Protein AF-Q9LTQ1-F1 (afdb_monomer_lite)

Structure (mmCIF, N/CA/C/O backbone):
data_AF-Q9LTQ1-F1
#
_entry.id   AF-Q9LTQ1-F1
#
loop_
_atom_site.group_PDB
_atom_site.id
_atom_site.type_symbol
_atom_site.label_atom_id
_atom_site.label_alt_id
_atom_site.label_comp_id
_atom_site.label_asym_id
_atom_site.label_entity_id
_atom_site.label_seq_id
_atom_site.pdbx_PDB_ins_code
_atom_site.Cartn_x
_atom_site.Cartn_y
_atom_site.Cartn_z
_atom_site.occupancy
_atom_site.B_iso_or_equiv
_atom_site.auth_seq_id
_atom_site.auth_comp_id
_atom_site.auth_asym_id
_atom_site.auth_atom_id
_atom_site.pdbx_PDB_model_num
ATOM 1 N N . MET A 1 1 ? -7.278 4.239 -3.719 1.00 87.12 1 MET A N 1
ATOM 2 C CA . MET A 1 1 ? -6.966 2.967 -3.038 1.00 87.12 1 MET A CA 1
ATOM 3 C C . MET A 1 1 ? -7.942 2.802 -1.898 1.00 87.12 1 MET A C 1
ATOM 5 O O . MET A 1 1 ? -8.143 3.757 -1.157 1.00 87.12 1 MET A O 1
ATOM 9 N N . GLU A 1 2 ? -8.524 1.614 -1.763 1.00 90.00 2 GLU A N 1
ATOM 10 C CA . GLU A 1 2 ? -9.432 1.292 -0.665 1.00 90.00 2 GLU A CA 1
ATOM 11 C C . GLU A 1 2 ? -8.998 -0.003 0.017 1.00 90.00 2 GLU A C 1
ATOM 13 O O . GLU A 1 2 ? -8.712 -0.992 -0.659 1.00 90.00 2 GLU A O 1
ATOM 18 N N . ILE A 1 3 ? -8.943 0.005 1.348 1.00 89.81 3 ILE A N 1
ATOM 19 C CA . ILE A 1 3 ? -8.684 -1.181 2.169 1.00 89.81 3 ILE A CA 1
ATOM 20 C C . ILE A 1 3 ? -9.888 -1.409 3.069 1.00 89.81 3 ILE A C 1
ATOM 22 O O . ILE A 1 3 ? -10.305 -0.522 3.819 1.00 89.81 3 ILE A O 1
ATOM 26 N N . TRP A 1 4 ? -10.412 -2.627 3.019 1.00 90.56 4 TRP A N 1
ATOM 27 C CA . TRP A 1 4 ? -11.550 -3.074 3.807 1.00 90.56 4 TRP A CA 1
ATOM 28 C C . TRP A 1 4 ? -11.073 -4.097 4.829 1.00 90.56 4 TRP A C 1
ATOM 30 O O . TRP A 1 4 ? -10.331 -5.018 4.492 1.00 90.56 4 TRP A O 1
ATOM 40 N N . VAL A 1 5 ? -11.501 -3.934 6.078 1.00 88.00 5 VAL A N 1
ATOM 41 C CA . VAL A 1 5 ? -11.176 -4.851 7.174 1.00 88.00 5 VAL A CA 1
ATOM 42 C C . VAL A 1 5 ? -12.485 -5.324 7.783 1.00 88.00 5 VAL A C 1
ATOM 44 O O . VAL A 1 5 ? -13.372 -4.520 8.068 1.00 88.00 5 VAL A O 1
ATOM 47 N N . THR A 1 6 ? -12.620 -6.634 7.979 1.00 84.19 6 THR A N 1
ATOM 48 C CA . THR A 1 6 ? -13.752 -7.218 8.698 1.00 84.19 6 THR A CA 1
ATOM 49 C C . THR A 1 6 ? -13.253 -8.174 9.767 1.00 84.19 6 THR A C 1
ATOM 51 O O . THR A 1 6 ? -12.356 -8.978 9.531 1.00 84.19 6 THR A O 1
ATOM 54 N N . THR A 1 7 ? -13.852 -8.083 10.950 1.00 79.88 7 THR A N 1
ATOM 55 C CA . THR A 1 7 ? -13.653 -9.031 12.053 1.00 79.88 7 THR A CA 1
ATOM 56 C C . THR A 1 7 ? -14.773 -10.068 12.128 1.00 79.88 7 THR A C 1
ATOM 58 O O . THR A 1 7 ? -14.702 -10.993 12.931 1.0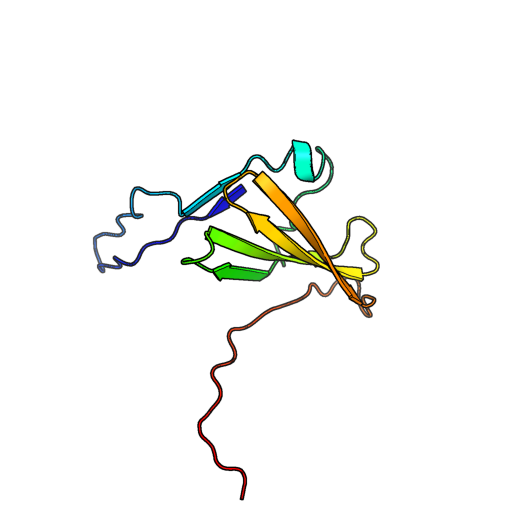0 79.88 7 THR A O 1
ATOM 61 N N . LYS A 1 8 ? -15.819 -9.924 11.303 1.00 75.62 8 LYS A N 1
ATOM 62 C CA . LYS A 1 8 ? -16.978 -10.818 11.272 1.00 75.62 8 LYS A CA 1
ATOM 63 C C . LYS A 1 8 ? -16.880 -11.737 10.066 1.00 75.62 8 LYS A C 1
ATOM 65 O O . LYS A 1 8 ? -17.084 -11.301 8.933 1.00 75.62 8 LYS A O 1
ATOM 70 N N . ILE A 1 9 ? -16.570 -13.000 10.334 1.00 73.00 9 ILE A N 1
ATOM 71 C CA . ILE A 1 9 ? -16.540 -14.073 9.343 1.00 73.00 9 ILE A CA 1
ATOM 72 C C . ILE A 1 9 ? -17.492 -15.155 9.849 1.00 73.00 9 ILE A C 1
ATOM 74 O O . ILE A 1 9 ? -17.108 -16.010 10.638 1.00 73.00 9 ILE A O 1
ATOM 78 N N . GLU A 1 10 ? -18.753 -15.081 9.434 1.00 74.12 10 GLU A N 1
ATOM 79 C CA . GLU A 1 10 ? -19.729 -16.147 9.671 1.00 74.12 10 GLU A CA 1
ATOM 80 C C . GLU A 1 10 ? -19.826 -17.025 8.412 1.00 74.12 10 GLU A C 1
ATOM 82 O O . GLU A 1 10 ? -19.822 -16.472 7.306 1.00 74.12 10 GLU A O 1
ATOM 87 N N . PRO A 1 11 ? -19.983 -18.361 8.530 1.00 74.19 11 PRO A N 1
ATOM 88 C CA . PRO A 1 11 ? -20.002 -19.281 7.384 1.00 74.19 11 PRO A CA 1
ATOM 89 C C . PRO A 1 11 ? -21.016 -18.907 6.293 1.00 74.19 11 PRO A C 1
ATOM 91 O O . PRO A 1 11 ? -20.765 -19.121 5.111 1.00 74.19 11 PRO A O 1
ATOM 94 N N . ASN A 1 12 ? -22.145 -18.318 6.701 1.00 75.69 12 ASN A N 1
ATOM 95 C CA . ASN A 1 12 ? -23.261 -17.948 5.828 1.00 75.69 12 ASN A CA 1
ATOM 96 C C . ASN A 1 12 ? -23.487 -16.428 5.751 1.00 75.69 12 ASN A C 1
ATOM 98 O O . ASN A 1 12 ? -24.466 -15.985 5.153 1.00 75.69 12 ASN A O 1
ATOM 102 N N . MET A 1 13 ? -22.629 -15.619 6.382 1.00 65.56 13 MET A N 1
ATOM 103 C CA . MET A 1 13 ? -22.801 -14.167 6.436 1.00 65.56 13 MET A CA 1
ATOM 104 C C . MET A 1 13 ? -21.443 -13.461 6.410 1.00 65.56 13 MET A C 1
ATOM 106 O O . MET A 1 13 ? -20.893 -13.052 7.429 1.00 65.56 13 MET A O 1
ATOM 110 N N . LEU A 1 14 ? -20.919 -13.270 5.199 1.00 63.12 14 LEU A N 1
ATOM 111 C CA . LEU A 1 14 ? -19.854 -12.305 4.941 1.00 63.12 14 LEU A CA 1
ATOM 112 C C . LEU A 1 14 ? -20.469 -10.904 4.877 1.00 63.12 14 LEU A C 1
ATOM 114 O O . LEU A 1 14 ? -20.715 -10.360 3.802 1.00 63.12 14 LEU A O 1
ATOM 118 N N . SER A 1 15 ? -20.742 -10.303 6.034 1.00 64.69 15 SER A N 1
ATOM 119 C CA . SER A 1 15 ? -20.918 -8.855 6.078 1.00 64.69 15 SER A CA 1
ATOM 120 C C . SER A 1 15 ? -19.523 -8.242 6.045 1.00 64.69 15 SER A C 1
ATOM 122 O O . SER A 1 15 ? -18.844 -8.215 7.075 1.00 64.69 15 SER A O 1
ATOM 124 N N . TRP A 1 16 ? -19.074 -7.759 4.883 1.00 65.06 16 TRP A N 1
ATOM 125 C CA . TRP A 1 16 ? -18.011 -6.757 4.878 1.00 65.06 16 TRP A CA 1
ATOM 126 C C . TRP A 1 16 ? -18.454 -5.682 5.865 1.00 65.06 16 TRP A C 1
ATOM 128 O O . TRP A 1 16 ? -19.552 -5.138 5.723 1.00 65.06 16 TRP A O 1
ATOM 138 N N . GLY A 1 17 ? -17.671 -5.456 6.926 1.00 60.66 17 GLY A N 1
ATOM 139 C CA . GLY A 1 17 ? -17.933 -4.337 7.818 1.00 60.66 17 GLY A CA 1
ATOM 140 C C . GLY A 1 17 ? -18.124 -3.120 6.925 1.00 60.66 17 GLY A C 1
ATOM 141 O O . GLY A 1 17 ? -17.277 -2.850 6.079 1.00 60.66 17 GLY A O 1
ATOM 142 N N . SER A 1 18 ? -19.252 -2.423 7.044 1.00 64.81 18 SER A N 1
ATOM 143 C CA . SER A 1 18 ? -19.633 -1.325 6.142 1.00 64.81 18 SER A CA 1
ATOM 144 C C . SER A 1 18 ? -18.681 -0.120 6.206 1.00 64.81 18 SER A C 1
ATOM 146 O O . SER A 1 18 ? -18.998 0.959 5.715 1.00 64.81 18 SER A O 1
ATOM 148 N N . LYS A 1 19 ? -17.544 -0.272 6.884 1.00 74.00 19 LYS A N 1
ATOM 149 C CA . LYS A 1 19 ? -16.570 0.749 7.192 1.00 74.00 19 LYS A CA 1
ATOM 150 C C . LYS A 1 19 ? -15.269 0.402 6.483 1.00 74.00 19 LYS A C 1
ATOM 152 O O . LYS A 1 19 ? -14.533 -0.487 6.905 1.00 74.00 19 LYS A O 1
ATOM 157 N N . VAL A 1 20 ? -14.992 1.151 5.425 1.00 83.50 20 VAL A N 1
ATOM 158 C CA . VAL A 1 20 ? -13.670 1.202 4.804 1.00 83.50 20 VAL A CA 1
ATOM 159 C C . VAL A 1 20 ? -12.659 1.616 5.873 1.00 83.50 20 VAL A C 1
ATOM 161 O O . VAL A 1 20 ? -12.878 2.601 6.583 1.00 83.50 20 VAL A O 1
ATOM 164 N N . PHE A 1 21 ? -11.574 0.856 6.017 1.00 88.44 21 PHE A N 1
ATOM 165 C CA . PHE A 1 21 ? -10.494 1.205 6.940 1.00 88.44 21 PHE A CA 1
ATOM 166 C C . PHE A 1 21 ? -9.720 2.414 6.413 1.00 88.44 21 PHE A C 1
ATOM 168 O O . PHE A 1 21 ? -9.502 3.383 7.137 1.00 88.44 21 PHE A O 1
ATOM 175 N N . LEU A 1 22 ? -9.347 2.357 5.134 1.00 91.56 22 LEU A N 1
ATOM 176 C CA . LEU A 1 22 ? -8.563 3.378 4.457 1.00 91.56 22 LEU A CA 1
ATOM 177 C C . LEU A 1 22 ? -9.162 3.632 3.075 1.00 91.56 22 LEU A C 1
ATOM 179 O O . LEU A 1 22 ? -9.264 2.698 2.285 1.00 91.56 22 LEU A O 1
ATOM 183 N N . SER A 1 23 ? -9.535 4.876 2.784 1.00 92.75 23 SER A N 1
ATOM 184 C CA . SER A 1 23 ? -9.896 5.328 1.437 1.00 92.75 23 SER A CA 1
ATOM 185 C C . SER A 1 23 ? -9.068 6.565 1.127 1.00 92.75 23 SER A C 1
ATOM 187 O O . SER A 1 23 ? -9.182 7.573 1.819 1.00 92.75 23 SER A O 1
ATOM 189 N N . VAL A 1 24 ? -8.178 6.449 0.144 1.00 90.94 24 VAL A N 1
ATOM 190 C CA . VAL A 1 24 ? -7.235 7.507 -0.236 1.00 90.94 24 VAL A CA 1
ATOM 191 C C . VAL A 1 24 ? -7.218 7.629 -1.750 1.00 90.94 24 VAL A C 1
ATOM 193 O O . VAL A 1 24 ? -7.044 6.628 -2.456 1.00 90.94 24 VAL A O 1
ATOM 196 N N . ASP A 1 25 ? -7.371 8.847 -2.264 1.00 89.81 25 ASP A N 1
ATOM 197 C CA . ASP A 1 25 ? -7.133 9.115 -3.679 1.00 89.81 25 ASP A CA 1
ATOM 198 C C . ASP A 1 25 ? -5.627 9.055 -3.962 1.00 89.81 25 ASP A C 1
ATOM 200 O O . ASP A 1 25 ? -4.845 9.878 -3.492 1.00 89.81 25 ASP A O 1
ATOM 204 N N . MET A 1 26 ? -5.212 8.041 -4.721 1.00 87.12 26 MET A N 1
ATOM 205 C CA . MET A 1 26 ? -3.800 7.828 -5.054 1.00 87.12 26 MET A CA 1
ATOM 206 C C . MET A 1 26 ? -3.350 8.674 -6.243 1.00 87.12 26 MET A C 1
ATOM 208 O O . MET A 1 26 ? -2.146 8.845 -6.439 1.00 87.12 26 MET A O 1
ATOM 212 N N . THR A 1 27 ? -4.289 9.210 -7.022 1.00 86.38 27 THR A N 1
ATOM 213 C CA . THR A 1 27 ? -4.017 10.000 -8.226 1.00 86.38 27 THR A CA 1
ATOM 214 C C . THR A 1 27 ? -3.072 11.176 -7.949 1.00 86.38 27 THR A C 1
ATOM 216 O O . THR A 1 27 ? -2.035 11.253 -8.611 1.00 86.38 27 THR A O 1
ATOM 219 N N . PRO A 1 28 ? -3.314 12.047 -6.943 1.00 84.44 28 PRO A N 1
ATOM 220 C CA . PRO A 1 28 ? -2.389 13.139 -6.629 1.00 84.44 28 PRO A CA 1
ATOM 221 C C . PRO A 1 28 ? -1.050 12.658 -6.051 1.00 84.44 28 PRO A C 1
ATOM 223 O O . PRO A 1 28 ? -0.042 13.342 -6.196 1.00 84.44 28 PRO A O 1
ATOM 226 N N . LEU A 1 29 ? -1.023 11.489 -5.405 1.00 81.38 29 LEU A N 1
ATOM 227 C CA . LEU A 1 29 ? 0.159 10.981 -4.699 1.00 81.38 29 LEU A CA 1
ATOM 228 C C . LEU A 1 29 ? 1.150 10.303 -5.638 1.00 81.38 29 LEU A C 1
ATOM 230 O O . LEU A 1 29 ? 2.362 10.367 -5.449 1.00 81.38 29 LEU A O 1
ATOM 234 N N . THR A 1 30 ? 0.628 9.631 -6.656 1.00 80.25 30 THR A N 1
ATOM 235 C CA . THR A 1 30 ? 1.420 8.759 -7.522 1.00 80.25 30 THR A CA 1
ATOM 236 C C . THR A 1 30 ? 1.411 9.183 -8.984 1.00 80.25 30 THR A C 1
ATOM 238 O O . THR A 1 30 ? 2.320 8.787 -9.722 1.00 80.25 30 THR A O 1
ATOM 241 N N . GLY A 1 31 ? 0.494 10.070 -9.376 1.00 80.62 31 GLY A N 1
ATOM 242 C CA . GLY A 1 31 ? 0.192 10.377 -10.769 1.00 80.62 31 GLY A CA 1
ATOM 243 C C . GLY A 1 31 ? -0.644 9.271 -11.419 1.00 80.62 31 GLY A C 1
ATOM 244 O O . GLY A 1 31 ? -0.865 8.212 -10.836 1.00 80.62 31 GLY A O 1
ATOM 245 N N . ASN A 1 32 ? -1.087 9.496 -12.655 1.00 75.38 32 ASN A N 1
ATOM 246 C CA . ASN A 1 32 ? -1.928 8.530 -13.372 1.00 75.38 32 ASN A CA 1
ATOM 247 C C . ASN A 1 32 ? -1.166 7.266 -13.810 1.00 75.38 32 ASN A C 1
ATOM 249 O O . ASN A 1 32 ? -1.786 6.235 -14.058 1.00 75.38 32 ASN A O 1
ATOM 253 N N . ASP A 1 33 ? 0.165 7.340 -13.893 1.00 73.81 33 ASP A N 1
ATOM 254 C CA . ASP A 1 33 ? 0.994 6.288 -14.495 1.00 73.81 33 ASP A CA 1
ATOM 255 C C . ASP A 1 33 ? 1.515 5.256 -13.487 1.00 73.81 33 ASP A C 1
ATOM 257 O O . ASP A 1 33 ? 2.067 4.226 -13.882 1.00 73.81 33 ASP A O 1
ATOM 261 N N . PHE A 1 34 ? 1.374 5.508 -12.181 1.00 75.06 34 PHE A N 1
ATOM 262 C CA . PHE A 1 34 ? 1.855 4.592 -11.152 1.00 75.06 34 PHE A CA 1
ATOM 263 C C . PHE A 1 34 ? 0.707 4.056 -10.311 1.00 75.06 34 PHE A C 1
ATOM 265 O O . PHE A 1 34 ? 0.154 4.740 -9.459 1.00 75.06 34 PHE A O 1
ATOM 272 N N . MET A 1 35 ? 0.406 2.778 -10.512 1.00 74.56 35 MET A N 1
ATOM 273 C CA . MET A 1 35 ? -0.444 2.003 -9.620 1.00 74.56 35 MET A CA 1
ATOM 274 C C . MET A 1 35 ? 0.377 0.885 -8.987 1.00 74.56 35 MET A C 1
ATOM 276 O O . MET A 1 35 ? 1.282 0.322 -9.613 1.00 74.56 35 MET A O 1
ATOM 280 N N . PHE A 1 36 ? 0.050 0.540 -7.743 1.00 78.12 36 PHE A N 1
ATOM 281 C CA . PHE A 1 36 ? 0.606 -0.653 -7.118 1.00 78.12 36 PHE A CA 1
ATOM 282 C C . PHE A 1 36 ? 0.234 -1.887 -7.943 1.00 78.12 36 PHE A C 1
ATOM 284 O O . PHE A 1 36 ? -0.905 -2.043 -8.385 1.00 78.12 36 PHE A O 1
ATOM 291 N N . SER A 1 37 ? 1.217 -2.750 -8.193 1.00 71.44 37 SER A N 1
ATOM 292 C CA . SER A 1 37 ? 1.040 -3.919 -9.050 1.00 71.44 37 SER A CA 1
ATOM 293 C C . SER A 1 37 ? 0.108 -4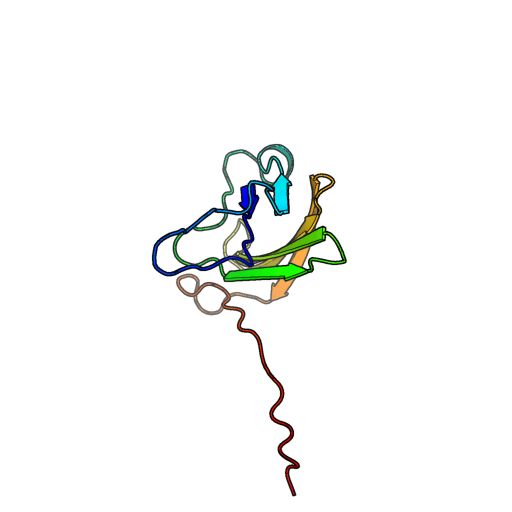.928 -8.380 1.00 71.44 37 SER A C 1
ATOM 295 O O . SER A 1 37 ? 0.510 -5.596 -7.428 1.00 71.44 37 SER A O 1
ATOM 297 N N . PHE A 1 38 ? -1.098 -5.122 -8.922 1.00 67.31 38 PHE A N 1
ATOM 298 C CA . PHE A 1 38 ? -2.088 -6.046 -8.350 1.00 67.31 38 PHE A CA 1
ATOM 299 C C . PHE A 1 38 ? -1.570 -7.487 -8.188 1.00 67.31 38 PHE A C 1
ATOM 301 O O . PHE A 1 38 ? -2.015 -8.196 -7.295 1.00 67.31 38 PHE A O 1
ATOM 308 N N . MET A 1 39 ? -0.623 -7.927 -9.029 1.00 65.06 39 MET A N 1
ATOM 309 C CA . MET A 1 39 ? -0.143 -9.315 -9.015 1.00 65.06 39 MET A CA 1
ATOM 310 C C . MET A 1 39 ? 0.885 -9.637 -7.930 1.00 65.06 39 MET A C 1
ATOM 312 O O . MET A 1 39 ? 1.170 -10.812 -7.726 1.00 65.06 39 MET A O 1
ATOM 316 N N . ALA A 1 40 ? 1.506 -8.646 -7.288 1.00 65.00 40 ALA A N 1
ATOM 317 C CA . ALA A 1 40 ? 2.702 -8.930 -6.490 1.00 65.00 40 ALA A CA 1
ATOM 318 C C . ALA A 1 40 ? 3.057 -7.842 -5.460 1.00 65.00 40 ALA A C 1
ATOM 320 O O . ALA A 1 40 ? 4.186 -7.763 -4.989 1.00 65.00 40 ALA A O 1
ATOM 321 N N . THR A 1 41 ? 2.101 -6.995 -5.094 1.00 80.75 41 THR A N 1
ATOM 322 C CA . THR A 1 41 ? 2.247 -6.067 -3.974 1.00 80.75 41 THR A CA 1
ATOM 323 C C . THR A 1 41 ? 1.820 -6.761 -2.684 1.00 80.75 41 THR A C 1
ATOM 325 O O . THR A 1 41 ? 0.735 -7.332 -2.609 1.00 80.75 41 THR A O 1
ATOM 328 N N . SER A 1 42 ? 2.673 -6.703 -1.664 1.00 89.88 42 SER A N 1
ATOM 329 C CA . SER A 1 42 ? 2.325 -7.122 -0.305 1.00 89.88 42 SER A CA 1
ATOM 330 C C . SER A 1 42 ? 2.118 -5.888 0.566 1.00 89.88 42 SER A C 1
ATOM 332 O O . SER A 1 42 ? 2.623 -4.808 0.254 1.00 89.88 42 SER A O 1
ATOM 334 N N . PHE A 1 43 ? 1.334 -6.003 1.631 1.00 92.31 43 PHE A N 1
ATOM 335 C CA . PHE A 1 43 ? 1.081 -4.876 2.520 1.00 92.31 43 PHE A CA 1
ATOM 336 C C . PHE A 1 43 ? 0.722 -5.349 3.923 1.00 92.31 43 PHE A C 1
ATOM 338 O O . PHE A 1 43 ? 0.313 -6.491 4.126 1.00 92.31 43 PHE A O 1
ATOM 345 N N . PHE A 1 44 ? 0.841 -4.439 4.882 1.00 93.19 44 PHE A N 1
ATOM 346 C CA . PHE A 1 44 ? 0.201 -4.557 6.186 1.00 93.19 44 PHE A CA 1
ATOM 347 C C . PHE A 1 44 ? -0.445 -3.223 6.565 1.00 93.19 44 PHE A C 1
ATOM 349 O O . PHE A 1 44 ? -0.176 -2.185 5.955 1.00 93.19 44 PHE A O 1
ATOM 356 N N . ILE A 1 45 ? -1.307 -3.256 7.574 1.00 93.25 45 ILE A N 1
ATOM 357 C CA . ILE A 1 45 ? -1.965 -2.072 8.125 1.00 93.25 45 ILE A CA 1
ATOM 358 C C . ILE A 1 45 ? -1.612 -1.922 9.600 1.00 93.25 45 ILE A C 1
ATOM 360 O O . ILE A 1 45 ? -1.382 -2.909 10.294 1.00 93.25 45 ILE A O 1
ATOM 364 N N . ASP A 1 46 ? -1.585 -0.681 10.067 1.00 93.94 46 ASP A N 1
ATOM 365 C CA . ASP A 1 46 ? -1.549 -0.348 11.488 1.00 93.94 46 ASP A CA 1
ATOM 366 C C . ASP A 1 46 ? -2.869 0.363 11.812 1.00 93.94 46 ASP A C 1
ATOM 368 O O . ASP A 1 46 ? -3.104 1.510 11.411 1.00 93.94 46 ASP A O 1
ATOM 372 N N . GLU A 1 47 ? -3.775 -0.366 12.470 1.00 91.25 47 GLU A N 1
ATOM 373 C CA . GLU A 1 47 ? -5.127 0.115 12.748 1.00 91.25 47 GLU A CA 1
ATOM 374 C C . GLU A 1 47 ? -5.161 1.267 13.753 1.00 91.25 47 GLU A C 1
ATOM 376 O O . GLU A 1 47 ? -6.078 2.091 13.690 1.00 91.25 47 GLU A O 1
ATOM 381 N N . GLU A 1 48 ? -4.190 1.346 14.662 1.00 92.44 48 GLU A N 1
ATOM 382 C CA . GLU A 1 48 ? -4.096 2.415 15.658 1.00 92.44 48 GLU A CA 1
ATOM 383 C C . GLU A 1 48 ? -3.616 3.703 14.992 1.00 92.44 48 GLU A C 1
ATOM 385 O O . GLU A 1 48 ? -4.254 4.749 15.123 1.00 92.44 48 GLU A O 1
ATOM 390 N N . LYS A 1 49 ? -2.550 3.607 14.190 1.00 94.56 49 LYS A N 1
ATOM 391 C CA . LYS A 1 49 ? -1.972 4.757 13.484 1.00 94.56 49 LYS A CA 1
ATOM 392 C C . LYS A 1 49 ? -2.748 5.180 12.238 1.00 94.56 49 LYS A C 1
ATOM 394 O O . LYS A 1 49 ? -2.448 6.234 11.688 1.00 94.56 49 LYS A O 1
ATOM 399 N N . LYS A 1 50 ? -3.728 4.387 11.789 1.00 94.00 50 LYS A N 1
ATOM 400 C CA . LYS A 1 50 ? -4.523 4.638 10.568 1.00 94.00 50 LYS A CA 1
ATOM 401 C C . LYS A 1 50 ? -3.660 4.762 9.312 1.00 94.00 50 LYS A C 1
ATOM 403 O O . LYS A 1 50 ? -3.882 5.635 8.471 1.00 94.00 50 LYS A O 1
ATOM 408 N N . ILE A 1 51 ? -2.685 3.863 9.185 1.00 95.69 51 ILE A N 1
ATOM 409 C CA . ILE A 1 51 ? -1.794 3.799 8.024 1.00 95.69 51 ILE A CA 1
ATOM 410 C C . ILE A 1 51 ? -1.829 2.421 7.365 1.00 95.69 51 ILE A C 1
ATOM 412 O O . ILE A 1 51 ? -2.067 1.400 8.016 1.00 95.69 51 ILE A O 1
ATOM 416 N N . ALA A 1 52 ? -1.528 2.396 6.071 1.00 94.75 52 ALA A N 1
ATOM 417 C CA . ALA A 1 52 ? -1.144 1.194 5.345 1.00 94.75 52 ALA A CA 1
ATOM 418 C C . ALA A 1 52 ? 0.308 1.312 4.888 1.00 94.75 52 ALA A C 1
ATOM 420 O O . ALA A 1 52 ? 0.736 2.371 4.433 1.00 94.75 52 ALA A O 1
ATOM 421 N N . VAL A 1 53 ? 1.057 0.219 4.990 1.00 94.69 53 VAL A N 1
ATOM 422 C CA . VAL A 1 53 ? 2.410 0.123 4.446 1.00 94.69 53 VAL A CA 1
ATOM 423 C C . VAL A 1 53 ? 2.380 -0.869 3.301 1.00 94.69 53 VAL A C 1
ATOM 425 O O . VAL A 1 53 ? 2.152 -2.062 3.500 1.00 94.69 53 VAL A O 1
ATOM 428 N N . VAL A 1 54 ? 2.586 -0.355 2.097 1.00 92.81 54 VAL A N 1
ATOM 429 C CA . VAL A 1 54 ? 2.509 -1.103 0.847 1.00 92.81 54 VAL A CA 1
ATOM 430 C C . VAL A 1 54 ? 3.918 -1.319 0.316 1.00 92.81 54 VAL A C 1
ATOM 432 O O . VAL A 1 54 ? 4.667 -0.368 0.128 1.00 92.81 54 VAL A O 1
ATOM 435 N N . PHE A 1 55 ? 4.289 -2.565 0.055 1.00 92.19 55 PHE A N 1
ATOM 436 C CA . PHE A 1 55 ? 5.598 -2.938 -0.466 1.00 92.19 55 PHE A CA 1
ATOM 437 C C . PHE A 1 55 ? 5.491 -3.161 -1.967 1.00 92.19 55 PHE A C 1
ATOM 439 O O . PHE A 1 55 ? 4.786 -4.057 -2.441 1.00 92.19 55 PHE A O 1
ATOM 446 N N . ASN A 1 56 ? 6.205 -2.345 -2.731 1.00 90.00 56 ASN A N 1
ATOM 447 C CA . ASN A 1 56 ? 6.276 -2.473 -4.178 1.00 90.00 56 ASN A CA 1
ATOM 448 C C . ASN A 1 56 ? 7.667 -2.066 -4.668 1.00 90.00 56 ASN A C 1
ATOM 450 O O . ASN A 1 56 ? 8.481 -1.550 -3.911 1.00 90.00 56 ASN A O 1
ATOM 454 N N . GLN A 1 57 ? 7.957 -2.293 -5.940 1.00 88.00 57 GLN A N 1
ATOM 455 C CA . GLN A 1 57 ? 9.118 -1.654 -6.546 1.00 88.00 57 GLN A CA 1
ATOM 456 C C . GLN A 1 57 ? 8.845 -0.163 -6.773 1.00 88.00 57 GLN A C 1
ATOM 458 O O . GLN A 1 57 ? 7.702 0.243 -7.013 1.00 88.00 57 GLN A O 1
ATOM 463 N N . SER A 1 58 ? 9.908 0.632 -6.731 1.00 85.19 58 SER A N 1
ATOM 464 C CA . SER A 1 58 ? 9.919 2.030 -7.143 1.00 85.19 58 SER A CA 1
ATOM 465 C C . SER A 1 58 ? 9.408 2.192 -8.581 1.00 85.19 58 SER A C 1
ATOM 467 O O . SER A 1 58 ? 9.390 1.247 -9.378 1.00 85.19 58 SER A O 1
ATOM 469 N N . LYS A 1 59 ? 9.022 3.418 -8.950 1.00 80.06 59 LYS A N 1
ATOM 470 C CA . LYS A 1 59 ? 8.542 3.756 -10.305 1.00 80.06 59 LYS A CA 1
ATOM 471 C C . LYS A 1 59 ? 9.507 3.318 -11.410 1.00 80.06 59 LYS A C 1
ATOM 473 O O . LYS A 1 59 ? 9.080 2.805 -12.440 1.00 80.06 59 LYS A O 1
ATOM 478 N N . ASP A 1 60 ? 10.808 3.471 -11.176 1.00 83.44 60 ASP A N 1
ATOM 479 C CA . ASP A 1 60 ? 11.868 3.070 -12.107 1.00 83.44 60 ASP A CA 1
ATOM 480 C C . ASP A 1 60 ? 12.240 1.577 -12.023 1.00 83.44 60 ASP A C 1
ATOM 482 O O . ASP A 1 60 ? 13.095 1.110 -12.779 1.00 83.44 60 ASP A O 1
ATOM 486 N N . ARG A 1 61 ? 11.584 0.819 -11.132 1.00 83.25 61 ARG A N 1
ATOM 487 C CA . ARG A 1 61 ? 11.766 -0.621 -10.892 1.00 83.25 61 ARG A CA 1
ATOM 488 C C . ARG A 1 61 ? 13.187 -1.023 -10.495 1.00 83.25 61 ARG A C 1
ATOM 490 O O . ARG A 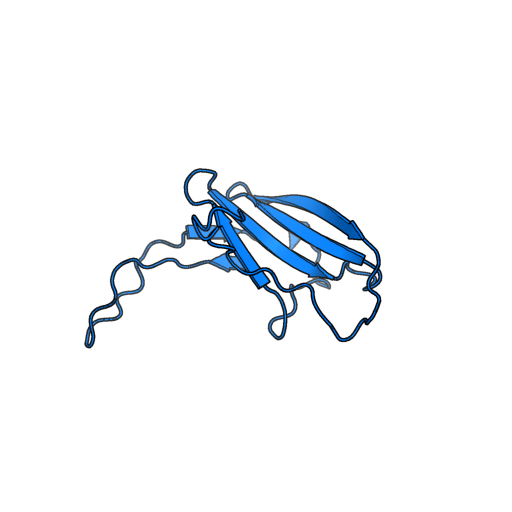1 61 ? 13.579 -2.174 -10.696 1.00 83.25 61 ARG A O 1
ATOM 497 N N . LYS A 1 62 ? 13.970 -0.083 -9.960 1.00 87.81 62 LYS A N 1
ATOM 498 C CA . LYS A 1 62 ? 15.347 -0.336 -9.516 1.00 87.81 62 LYS A CA 1
ATOM 499 C C . LYS A 1 62 ? 15.442 -0.654 -8.035 1.00 87.81 62 LYS A C 1
ATOM 501 O O . LYS A 1 62 ? 16.349 -1.380 -7.653 1.00 87.81 62 LYS A O 1
ATOM 506 N N . HIS A 1 63 ? 14.515 -0.153 -7.228 1.00 91.62 63 HIS A N 1
ATOM 507 C CA . HIS A 1 63 ? 14.547 -0.297 -5.779 1.00 91.62 63 HIS A CA 1
ATOM 508 C C . HIS A 1 63 ? 13.258 -0.934 -5.277 1.00 91.62 63 HIS A C 1
ATOM 510 O O . HIS A 1 63 ? 12.192 -0.786 -5.877 1.00 91.62 63 HIS A O 1
ATOM 516 N N . ASN A 1 64 ? 13.366 -1.684 -4.190 1.00 91.38 64 ASN A N 1
ATOM 517 C CA . ASN A 1 64 ? 12.207 -2.046 -3.398 1.00 91.38 64 ASN A CA 1
ATOM 518 C C . ASN A 1 64 ? 11.862 -0.843 -2.525 1.00 91.38 64 ASN A C 1
ATOM 520 O O . ASN A 1 64 ? 12.741 -0.217 -1.945 1.00 91.38 64 ASN A O 1
ATOM 524 N N . THR A 1 65 ? 10.583 -0.518 -2.422 1.00 91.94 65 THR A N 1
ATOM 525 C CA . THR A 1 65 ? 10.112 0.667 -1.713 1.00 91.94 65 THR A CA 1
ATOM 526 C C . THR A 1 65 ? 8.915 0.295 -0.850 1.00 91.94 65 THR A C 1
ATOM 528 O O . THR A 1 65 ? 7.984 -0.380 -1.298 1.00 91.94 65 THR A O 1
ATOM 531 N N . ALA A 1 66 ? 8.938 0.741 0.402 1.00 93.81 66 ALA A N 1
ATOM 532 C CA . ALA A 1 66 ? 7.763 0.756 1.259 1.00 93.81 66 ALA A CA 1
ATOM 533 C C . ALA A 1 66 ? 7.068 2.116 1.129 1.00 93.81 66 ALA A C 1
ATOM 535 O O . ALA A 1 66 ? 7.660 3.162 1.389 1.00 93.81 66 ALA A O 1
ATOM 536 N N . PHE A 1 67 ? 5.802 2.089 0.734 1.00 93.25 67 PHE A N 1
ATOM 537 C CA . PHE A 1 67 ? 4.921 3.241 0.616 1.00 93.25 67 PHE A CA 1
ATOM 538 C C . PHE A 1 67 ? 4.033 3.282 1.857 1.00 93.25 67 PHE A C 1
ATOM 540 O O . PHE A 1 67 ? 3.173 2.422 2.043 1.00 93.25 67 PHE A O 1
ATOM 547 N N . ILE A 1 68 ? 4.265 4.259 2.726 1.00 95.75 68 ILE A N 1
ATOM 548 C CA . ILE A 1 68 ? 3.481 4.500 3.936 1.00 95.75 68 ILE A CA 1
ATOM 549 C C . ILE A 1 68 ? 2.383 5.496 3.577 1.00 95.75 68 ILE A C 1
ATOM 551 O O . ILE A 1 68 ? 2.678 6.636 3.222 1.00 95.75 68 ILE A O 1
ATOM 555 N N . ILE A 1 69 ? 1.134 5.053 3.662 1.00 95.12 69 ILE A N 1
ATOM 556 C CA . ILE A 1 69 ? -0.048 5.796 3.229 1.00 95.12 69 ILE A CA 1
ATOM 557 C C . ILE A 1 69 ? -0.915 6.070 4.452 1.00 95.12 69 ILE A C 1
ATOM 559 O O . ILE A 1 69 ? -1.360 5.128 5.113 1.00 95.12 69 ILE A O 1
ATOM 563 N N . GLY A 1 70 ? -1.146 7.345 4.749 1.00 95.44 70 GLY A N 1
ATOM 564 C CA . GLY A 1 70 ? -2.037 7.784 5.818 1.00 95.44 70 GLY A CA 1
ATOM 565 C C . GLY A 1 70 ? -3.463 8.019 5.335 1.00 95.44 70 GLY A C 1
ATOM 566 O O . GLY A 1 70 ? -3.705 8.343 4.172 1.00 95.44 70 GLY A O 1
ATOM 567 N N . GLN A 1 71 ? -4.429 7.880 6.245 1.00 93.19 71 GLN A N 1
ATOM 568 C CA . GLN A 1 71 ? -5.840 8.181 5.970 1.00 93.19 71 GLN A CA 1
ATOM 569 C C . GLN A 1 71 ? -6.088 9.649 5.590 1.00 93.19 71 GLN A C 1
ATOM 571 O O . GLN A 1 71 ? -7.052 9.954 4.895 1.00 93.19 71 GLN A O 1
ATOM 576 N N . ASP A 1 72 ? -5.205 10.549 6.012 1.00 91.81 72 ASP A N 1
ATOM 577 C CA . ASP A 1 72 ? -5.196 11.966 5.647 1.00 91.81 72 ASP A CA 1
ATOM 578 C C . ASP A 1 72 ? -4.729 12.227 4.202 1.00 91.81 72 ASP A C 1
ATOM 580 O O . ASP A 1 72 ? -4.650 13.379 3.778 1.00 91.81 72 ASP A O 1
ATOM 584 N N . GLY A 1 73 ? -4.412 11.174 3.444 1.00 91.31 73 GLY A N 1
ATOM 585 C CA . GLY A 1 73 ? -3.856 11.281 2.10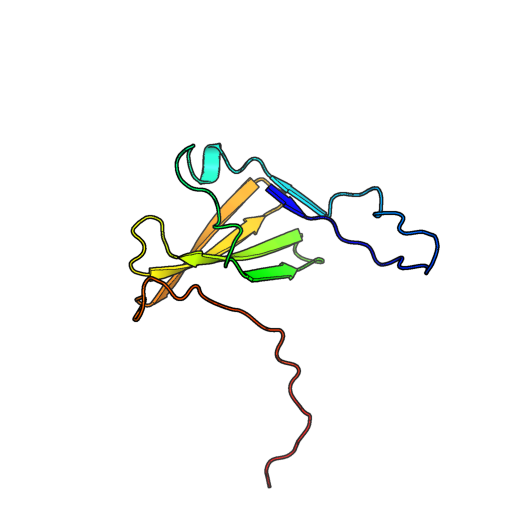1 1.00 91.31 73 GLY A CA 1
ATOM 586 C C . GLY A 1 73 ? -2.359 11.572 2.089 1.00 91.31 73 GLY A C 1
ATOM 587 O O . GLY A 1 73 ? -1.823 11.912 1.041 1.00 91.31 73 GLY A O 1
ATOM 588 N N . SER A 1 74 ? -1.658 11.442 3.216 1.00 92.69 74 SER A N 1
ATOM 589 C CA . SER A 1 74 ? -0.198 11.509 3.222 1.00 92.69 74 SER A CA 1
ATOM 590 C C . SER A 1 74 ? 0.417 10.272 2.558 1.00 92.69 74 SER A C 1
ATOM 592 O O . SER A 1 74 ? -0.066 9.148 2.712 1.00 92.69 74 SER A O 1
ATOM 594 N N . LEU A 1 75 ? 1.514 10.480 1.826 1.00 93.06 75 LEU A N 1
ATOM 595 C CA . LEU A 1 75 ? 2.349 9.415 1.277 1.00 93.06 75 LEU A CA 1
ATOM 596 C C . LEU A 1 75 ? 3.807 9.670 1.650 1.00 93.06 75 LEU A C 1
ATOM 598 O O . LEU A 1 75 ? 4.348 10.742 1.380 1.00 93.06 75 LEU A O 1
ATOM 602 N N . LYS A 1 76 ? 4.457 8.659 2.222 1.00 94.75 76 LYS A N 1
ATOM 603 C CA . LYS A 1 76 ? 5.903 8.637 2.443 1.00 94.75 76 LYS A CA 1
ATOM 604 C C . LYS A 1 76 ? 6.508 7.394 1.808 1.00 94.75 76 LYS A C 1
ATOM 606 O O . LYS A 1 76 ? 6.050 6.284 2.053 1.00 94.75 76 LYS A O 1
ATOM 611 N N . GLU A 1 77 ? 7.573 7.582 1.041 1.00 93.00 77 GLU A N 1
ATOM 612 C CA . GLU A 1 77 ? 8.340 6.495 0.436 1.00 93.00 77 GLU A CA 1
ATOM 613 C C . GLU A 1 77 ? 9.583 6.192 1.279 1.00 93.00 77 GLU A C 1
ATOM 615 O O . GLU A 1 77 ? 10.255 7.099 1.777 1.00 93.00 77 GLU A O 1
ATOM 620 N N . VAL A 1 78 ? 9.879 4.908 1.462 1.00 94.75 78 VAL A N 1
ATOM 621 C CA . VAL A 1 78 ? 11.070 4.420 2.162 1.00 94.75 78 VAL A CA 1
ATOM 622 C C . VAL A 1 78 ? 11.784 3.430 1.255 1.00 94.75 78 VAL A C 1
ATOM 624 O O . VAL A 1 78 ? 11.226 2.387 0.91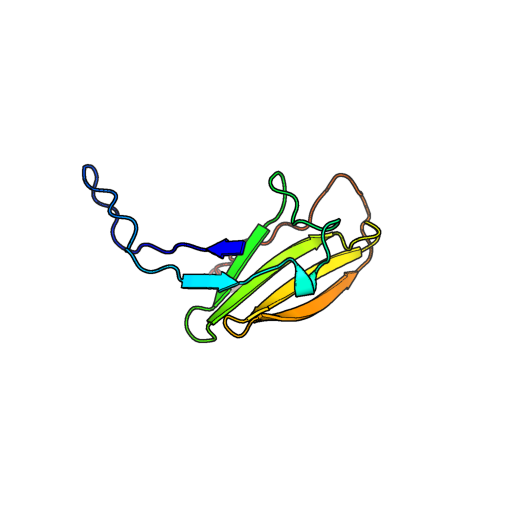5 1.00 94.75 78 VAL A O 1
ATOM 627 N N . ASP A 1 79 ? 13.012 3.760 0.866 1.00 94.25 79 ASP A N 1
ATOM 628 C CA . ASP A 1 79 ? 13.869 2.878 0.077 1.00 94.25 79 ASP A CA 1
ATOM 629 C C . ASP A 1 79 ? 14.331 1.680 0.923 1.00 94.25 79 ASP A C 1
ATOM 631 O O . ASP A 1 79 ? 14.849 1.841 2.030 1.00 94.25 79 ASP A O 1
ATOM 635 N N . LEU A 1 80 ? 14.111 0.474 0.405 1.00 93.12 80 LEU A N 1
ATOM 636 C CA . LEU A 1 80 ? 14.500 -0.803 1.009 1.00 93.12 80 LEU A CA 1
ATOM 637 C C . LEU A 1 80 ? 15.726 -1.414 0.316 1.00 93.12 80 LEU A C 1
ATOM 639 O O . LEU A 1 80 ? 16.141 -2.522 0.660 1.00 93.12 80 LEU A O 1
ATOM 643 N N . GLY A 1 81 ? 16.294 -0.709 -0.661 1.00 93.56 81 GLY A N 1
ATOM 644 C CA . GLY A 1 81 ? 17.480 -1.097 -1.402 1.00 93.56 81 GLY A CA 1
ATOM 645 C C . GLY A 1 81 ? 17.190 -1.630 -2.802 1.00 93.56 81 GLY A C 1
ATOM 646 O O . GLY A 1 81 ? 16.048 -1.834 -3.225 1.00 93.56 81 GLY A O 1
ATOM 647 N N . GLU A 1 82 ? 18.277 -1.855 -3.533 1.00 93.25 82 GLU A N 1
ATOM 648 C CA . GLU A 1 82 ? 18.245 -2.251 -4.936 1.00 93.25 82 GLU A CA 1
ATOM 649 C C . GLU A 1 82 ? 17.610 -3.636 -5.149 1.00 93.25 82 GLU A C 1
ATOM 651 O O . GLU A 1 82 ? 17.822 -4.604 -4.409 1.00 93.25 82 GLU A O 1
ATOM 656 N N . VAL A 1 83 ? 16.838 -3.741 -6.223 1.00 87.94 83 VAL A N 1
ATOM 657 C CA . VAL A 1 83 ? 16.194 -4.967 -6.674 1.00 87.94 83 VAL A CA 1
ATOM 658 C C . VAL A 1 83 ? 17.202 -5.832 -7.422 1.00 87.94 83 VAL A C 1
ATOM 660 O O . VAL A 1 83 ? 17.633 -5.499 -8.522 1.00 87.94 83 VAL A O 1
ATOM 663 N N . ARG A 1 84 ? 17.505 -7.016 -6.880 1.00 84.94 84 ARG A N 1
ATOM 664 C CA . ARG A 1 84 ? 18.354 -8.010 -7.569 1.00 84.94 84 ARG A CA 1
ATOM 665 C C . ARG A 1 84 ? 17.659 -8.698 -8.744 1.00 84.94 84 ARG A C 1
ATOM 667 O O . ARG A 1 84 ? 18.319 -9.136 -9.678 1.00 84.94 84 ARG A O 1
ATOM 674 N N . ASN A 1 85 ? 16.334 -8.820 -8.687 1.00 85.00 85 ASN A N 1
ATOM 675 C CA . ASN A 1 85 ? 15.524 -9.419 -9.740 1.00 85.00 85 ASN A CA 1
ATOM 676 C C . ASN A 1 85 ? 14.235 -8.611 -9.919 1.00 85.00 85 ASN A C 1
ATOM 678 O O . ASN A 1 85 ? 13.383 -8.595 -9.033 1.00 85.00 85 ASN A O 1
ATOM 682 N N . ARG A 1 86 ? 14.093 -7.947 -11.072 1.00 81.31 86 ARG A N 1
ATOM 683 C CA . ARG A 1 86 ? 12.966 -7.045 -11.367 1.00 81.31 86 ARG A CA 1
ATOM 684 C C . ARG A 1 86 ?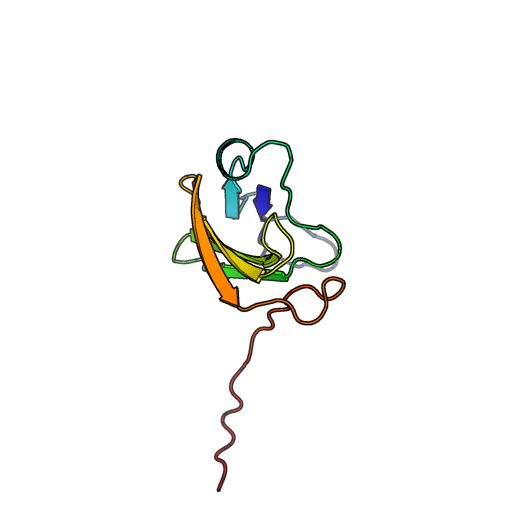 11.623 -7.766 -11.452 1.00 81.31 86 ARG A C 1
ATOM 686 O O . ARG A 1 86 ? 10.587 -7.131 -11.238 1.00 81.31 86 ARG A O 1
ATOM 693 N N . ASP A 1 87 ? 11.631 -9.071 -11.677 1.00 81.12 87 ASP A N 1
ATOM 694 C CA . ASP A 1 87 ? 10.421 -9.887 -11.718 1.00 81.12 87 ASP A CA 1
ATOM 695 C C . ASP A 1 87 ? 9.933 -10.251 -10.309 1.00 81.12 87 ASP A C 1
ATOM 697 O O . ASP A 1 87 ? 8.741 -10.476 -10.107 1.00 81.12 87 ASP A O 1
ATOM 701 N N . LEU A 1 88 ? 10.816 -10.201 -9.303 1.00 80.81 88 LEU A N 1
ATOM 702 C CA . LEU A 1 88 ? 10.468 -10.437 -7.904 1.00 80.81 88 LEU A CA 1
ATOM 703 C C . LEU A 1 88 ? 10.078 -9.132 -7.211 1.00 80.81 88 LEU A C 1
ATOM 705 O O . LEU A 1 88 ? 10.843 -8.167 -7.162 1.00 80.81 88 LEU A O 1
ATOM 709 N N . LYS A 1 89 ? 8.871 -9.100 -6.655 1.00 81.44 89 LYS A N 1
ATOM 710 C CA . LYS A 1 89 ? 8.395 -7.976 -5.848 1.00 81.44 89 LYS A CA 1
ATOM 711 C C . LYS A 1 89 ? 8.661 -8.223 -4.363 1.00 81.44 89 LYS A C 1
ATOM 713 O O . LYS A 1 89 ? 8.746 -9.381 -3.948 1.00 81.44 89 LYS A O 1
ATOM 718 N N . PRO A 1 90 ? 8.806 -7.154 -3.564 1.00 85.06 90 PRO A N 1
ATOM 719 C CA . PRO A 1 90 ? 9.061 -7.297 -2.142 1.00 85.06 90 PRO A CA 1
ATOM 720 C C . PRO A 1 90 ? 7.833 -7.911 -1.460 1.00 85.06 90 PRO A C 1
ATOM 722 O O . PRO A 1 90 ? 6.723 -7.375 -1.523 1.00 85.06 90 PRO A O 1
ATOM 725 N N . LEU A 1 91 ? 8.046 -9.057 -0.818 1.00 84.56 91 LEU A N 1
ATOM 726 C CA . LEU A 1 91 ? 7.040 -9.756 -0.030 1.00 84.56 91 LEU A CA 1
ATOM 727 C C . LEU A 1 91 ? 7.308 -9.500 1.452 1.00 84.56 91 LEU A C 1
ATOM 729 O O . LEU A 1 91 ? 8.396 -9.793 1.946 1.00 84.56 91 LEU A O 1
ATOM 733 N N . VAL A 1 92 ? 6.312 -8.969 2.152 1.00 84.88 92 VAL A N 1
ATOM 734 C CA . VAL A 1 92 ? 6.286 -8.886 3.610 1.00 84.88 92 VAL A CA 1
ATOM 735 C C . VAL A 1 92 ? 5.392 -9.995 4.157 1.00 84.88 92 VAL A C 1
ATOM 737 O O . VAL A 1 92 ? 4.326 -10.276 3.611 1.00 84.88 92 VAL A O 1
ATOM 740 N N . SER A 1 93 ? 5.833 -10.625 5.241 1.00 80.75 93 SER A N 1
ATOM 741 C CA . SER A 1 93 ? 5.041 -11.576 6.021 1.00 80.75 93 SER A CA 1
ATOM 742 C C . SER A 1 93 ? 5.031 -11.118 7.468 1.00 80.75 93 SER A C 1
ATOM 744 O O . SER A 1 93 ? 6.025 -10.572 7.953 1.00 80.75 93 SER A O 1
ATOM 746 N N . SER A 1 94 ? 3.934 -11.368 8.178 1.00 75.38 94 SER A N 1
ATOM 747 C CA . SER A 1 94 ? 3.942 -11.267 9.631 1.00 75.38 94 SER A CA 1
ATOM 748 C C . SER A 1 94 ? 4.932 -12.298 10.175 1.00 75.38 94 SER A C 1
ATOM 750 O O . SER A 1 94 ? 4.801 -13.500 9.945 1.00 75.38 94 SER A O 1
ATOM 752 N N . TYR A 1 95 ? 5.970 -11.818 10.854 1.00 74.25 95 TYR A N 1
ATOM 753 C CA . TYR A 1 95 ? 6.844 -12.671 11.643 1.00 74.25 95 TYR A CA 1
ATOM 754 C C . TYR A 1 95 ? 6.262 -12.734 13.048 1.00 74.25 95 TYR A C 1
ATOM 756 O O . TYR A 1 95 ? 6.179 -11.714 13.729 1.00 74.25 95 TYR A O 1
ATOM 764 N N . VAL A 1 96 ? 5.834 -13.920 13.471 1.00 74.69 96 VAL A N 1
ATOM 765 C CA . VAL A 1 96 ? 5.515 -14.179 14.874 1.00 74.69 96 VAL A CA 1
ATOM 766 C C . VAL A 1 96 ? 6.796 -14.724 15.494 1.00 74.69 96 VAL A C 1
ATOM 768 O O . VAL A 1 96 ? 7.192 -15.835 15.136 1.00 74.69 96 VAL A O 1
ATOM 771 N N . PRO A 1 97 ? 7.479 -13.973 16.377 1.00 74.00 97 PRO A N 1
ATOM 772 C CA . PRO A 1 97 ? 8.646 -14.497 17.061 1.00 74.00 97 PRO A CA 1
ATOM 773 C C . PRO A 1 97 ? 8.226 -15.741 17.837 1.00 74.00 97 PRO A C 1
ATOM 775 O O . PRO A 1 97 ? 7.401 -15.662 18.747 1.00 74.00 97 PRO A O 1
ATOM 778 N N . SER A 1 98 ? 8.774 -16.901 17.483 1.00 78.62 98 SER A N 1
ATOM 779 C CA . SER A 1 98 ? 8.676 -18.061 18.358 1.00 78.62 98 SER A CA 1
ATOM 780 C C . SER A 1 98 ? 9.408 -17.721 19.653 1.00 78.62 98 SER A C 1
ATOM 782 O O . SER A 1 98 ? 10.561 -17.294 19.595 1.00 78.62 98 SER A O 1
ATOM 784 N N . SER A 1 99 ? 8.797 -17.953 20.816 1.00 72.12 99 SER A N 1
ATOM 785 C CA . SER A 1 99 ? 9.452 -17.835 22.133 1.00 72.12 99 SER A CA 1
ATOM 786 C C . SER A 1 99 ? 10.523 -18.909 22.374 1.00 72.12 99 SER A C 1
ATOM 788 O O . SER A 1 99 ? 10.785 -19.289 23.511 1.00 72.12 99 SER A O 1
ATOM 790 N N . MET A 1 100 ? 11.118 -19.438 21.308 1.00 78.38 100 MET A N 1
ATOM 791 C CA . MET A 1 100 ? 12.162 -20.435 21.387 1.00 78.38 100 MET A CA 1
ATOM 792 C C . MET A 1 100 ? 13.407 -19.756 21.956 1.00 78.38 100 MET A C 1
ATOM 794 O O . MET A 1 100 ? 14.020 -18.912 21.303 1.00 78.38 100 MET A O 1
ATOM 798 N N . GLN A 1 101 ? 13.743 -20.094 23.200 1.00 74.44 101 GLN A N 1
ATOM 799 C CA . GLN A 1 101 ? 15.074 -19.843 23.729 1.00 74.44 101 GLN A CA 1
ATOM 800 C C . GLN A 1 101 ? 16.027 -20.697 22.891 1.00 74.44 101 GLN A C 1
ATOM 802 O O . GLN A 1 101 ? 15.919 -21.922 22.886 1.00 74.44 101 GLN A O 1
ATOM 807 N N . LEU A 1 102 ? 16.883 -20.046 22.105 1.00 71.50 102 LEU A N 1
ATOM 808 C CA . LEU A 1 102 ? 18.063 -20.708 21.573 1.00 71.50 102 LEU A CA 1
ATOM 809 C C . LEU A 1 102 ? 19.004 -20.868 22.767 1.00 71.50 102 LEU A C 1
ATOM 811 O O . LEU A 1 102 ? 19.445 -19.862 23.325 1.00 71.50 102 LEU A O 1
ATOM 815 N N . GLU A 1 103 ? 19.188 -22.109 23.207 1.00 67.69 103 GLU A N 1
ATOM 816 C CA . GLU A 1 103 ? 20.214 -22.479 24.185 1.00 67.69 103 GLU A CA 1
ATOM 817 C C . GLU A 1 103 ? 21.616 -22.341 23.573 1.00 67.69 103 GLU A C 1
ATOM 819 O O . GLU A 1 103 ? 21.766 -22.651 22.364 1.00 67.69 103 GLU A O 1
#

Sequence (103 aa):
MEIWVTTKIEPNMLSWGSKVFLSVDMTPLTGNDFMFSFMATSFFIDEEKKIAVVFNQSKDRKHNTAFIIGQDGSLKEVDLGEVRNRDLKPLVSSYVPSSMQLE

pLDDT: mean 83.81, std 9.44, range [60.66, 95.75]

InterPro domains:
  IPR006527 F-box associated beta-propeller, type 1 [PF07734] (1-101)

Organism: Arabidopsis thaliana (NCBI:txid3702)

Secondary structure (DSSP, 8-state):
-EEE--S--BTTB----SSEEEE---HHHH-TT----TTT-EEEEETTTTEEEEEEE-TTSSEEEEEEEETTS-EEEEEEEE-S-TTPPPPP-----------

Foldseek 3Di:
DWAFDDPDDDPPDPPRPPDTLADADCCVVANPLDDADPVAKEWDDDSVQSWIWIWFADPVLFFIWTWIAHSVNDTDIDTPDGDPDSVHTDYDDDDDDDPDDPD

Radius of gyration: 16.34 Å; chains: 1; bounding box: 44×36×39 Å